Protein AF-A0A7J5DM61-F1 (afdb_monomer_lite)

Foldseek 3Di:
DPDFFFKKWFKWAPPFLQDIDGPDIGGPDPDDVRNVVVQVVQVVVRIGTDTDRDNDRVRRNVVVVVVVVCCCVVPVVSVVRNVVVVVVVVVVD

Secondary structure (DSSP, 8-state):
--PPPPEEEEEEEEEETTEEEEEEEEEPPSSHHHHHHHHHHHHHTT-EEEEEE-SSHHHHHHHHHHHHHHHHHH-HHHHHHHHHHHHHHHHT-

Radius of gyration: 15.84 Å; chains: 1; bounding box: 44×31×40 Å

Structure (mmCIF, N/CA/C/O backbone):
data_AF-A0A7J5DM61-F1
#
_entry.id   AF-A0A7J5DM61-F1
#
loop_
_atom_site.group_PDB
_atom_site.id
_atom_site.type_symbol
_atom_site.label_atom_id
_atom_site.label_alt_id
_atom_site.label_comp_id
_atom_site.label_asym_id
_atom_site.label_entity_id
_atom_site.label_seq_id
_atom_site.pdbx_PD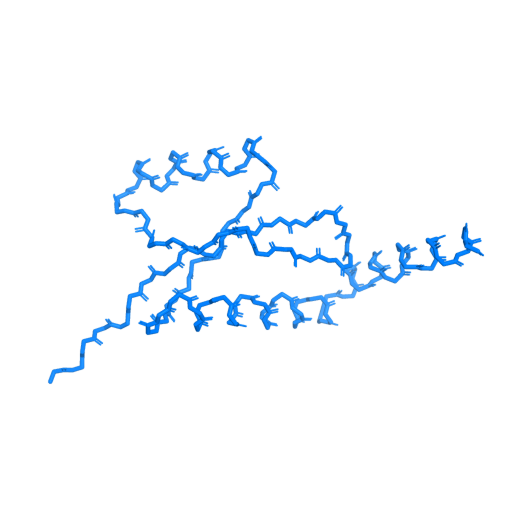B_ins_code
_atom_site.Cartn_x
_atom_site.Cartn_y
_atom_site.Cartn_z
_atom_site.occupancy
_atom_site.B_iso_or_equiv
_atom_site.auth_seq_id
_atom_site.auth_comp_id
_atom_site.auth_asym_id
_atom_site.auth_atom_id
_atom_site.pdbx_PDB_model_num
ATOM 1 N N . MET A 1 1 ? -28.713 12.208 7.083 1.00 41.59 1 MET A N 1
ATOM 2 C CA . MET A 1 1 ? -27.347 12.299 7.641 1.00 41.59 1 MET A CA 1
ATOM 3 C C . MET A 1 1 ? -26.468 11.327 6.873 1.00 41.59 1 MET A C 1
ATOM 5 O O . MET A 1 1 ? -26.660 10.127 7.011 1.00 41.59 1 MET A O 1
ATOM 9 N N . THR A 1 2 ? -25.579 11.812 6.010 1.00 51.59 2 THR A N 1
ATOM 10 C CA . THR A 1 2 ? -24.560 10.977 5.358 1.00 51.59 2 THR A CA 1
ATOM 11 C C . THR A 1 2 ? -23.507 10.623 6.403 1.00 51.59 2 THR A C 1
ATOM 13 O O . THR A 1 2 ? -22.808 11.497 6.909 1.00 51.59 2 THR A O 1
ATOM 16 N N . LYS A 1 3 ? -23.445 9.349 6.796 1.00 64.56 3 LYS A N 1
ATOM 17 C CA . LYS A 1 3 ? -22.378 8.837 7.660 1.00 64.56 3 LYS A CA 1
ATOM 18 C C . LYS A 1 3 ? -21.064 9.000 6.884 1.00 64.56 3 LYS A C 1
ATOM 20 O O . LYS A 1 3 ? -21.013 8.609 5.722 1.00 64.56 3 LYS A O 1
ATOM 25 N N . ALA A 1 4 ? -20.049 9.629 7.476 1.00 79.44 4 ALA A N 1
ATOM 26 C CA . ALA A 1 4 ? -18.743 9.729 6.831 1.00 79.44 4 A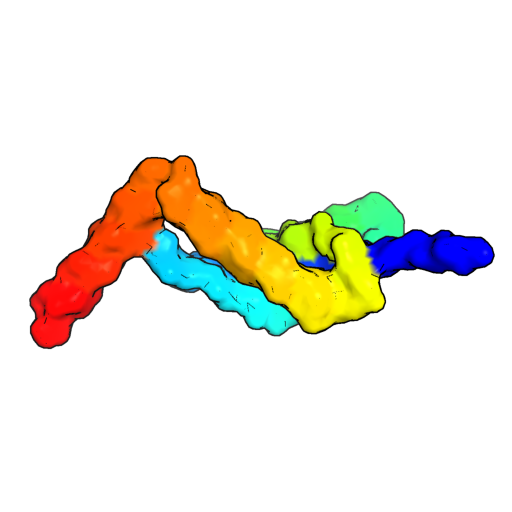LA A CA 1
ATOM 27 C C . ALA A 1 4 ? -18.189 8.316 6.588 1.00 79.44 4 ALA A C 1
ATOM 29 O O . ALA A 1 4 ? -18.333 7.445 7.452 1.00 79.44 4 ALA A O 1
ATOM 30 N N . ASN A 1 5 ? -17.588 8.093 5.418 1.00 88.25 5 ASN A N 1
ATOM 31 C CA . ASN A 1 5 ? -16.944 6.818 5.116 1.00 88.25 5 ASN A CA 1
ATOM 32 C C . ASN A 1 5 ? -15.805 6.564 6.120 1.00 88.25 5 ASN A C 1
ATOM 34 O O . ASN A 1 5 ? -15.073 7.507 6.445 1.00 88.25 5 ASN A O 1
ATOM 38 N N . PRO A 1 6 ? -15.646 5.325 6.616 1.00 92.81 6 PRO A N 1
ATOM 39 C CA . PRO A 1 6 ? -14.521 4.970 7.467 1.00 92.81 6 PRO A CA 1
ATOM 40 C C . PRO A 1 6 ? -13.192 5.074 6.712 1.00 92.81 6 PRO A C 1
ATOM 42 O O . PRO A 1 6 ? -13.141 5.137 5.479 1.00 92.81 6 PRO A O 1
ATOM 45 N N . LYS A 1 7 ? -12.105 5.092 7.484 1.00 95.31 7 LYS A N 1
ATOM 46 C CA . LYS A 1 7 ? -10.746 5.080 6.959 1.00 95.31 7 LYS A CA 1
ATOM 47 C C . LYS A 1 7 ? -10.081 3.742 7.249 1.00 95.31 7 LYS A C 1
ATOM 49 O O . LYS A 1 7 ? -10.127 3.246 8.375 1.00 95.31 7 LYS A O 1
ATOM 54 N N . TRP A 1 8 ? -9.449 3.201 6.224 1.00 97.62 8 TRP A N 1
ATOM 55 C CA . TRP A 1 8 ? -8.814 1.895 6.207 1.00 97.62 8 TRP A CA 1
ATOM 56 C C . TRP A 1 8 ? -7.324 2.057 5.947 1.00 97.62 8 TRP A C 1
ATOM 58 O O . TRP A 1 8 ? -6.916 2.889 5.140 1.00 97.62 8 TRP A O 1
ATOM 68 N N . TRP A 1 9 ? -6.512 1.266 6.627 1.00 98.06 9 TRP A N 1
ATOM 69 C CA . TRP A 1 9 ? -5.109 1.056 6.320 1.00 98.06 9 TRP A CA 1
ATOM 70 C C . TRP A 1 9 ? -4.988 -0.197 5.459 1.00 98.06 9 TRP A C 1
ATOM 72 O O . TRP A 1 9 ? -5.234 -1.308 5.924 1.00 98.06 9 TRP A O 1
ATOM 82 N N . VAL A 1 10 ? -4.630 -0.007 4.190 1.00 98.19 10 VAL A N 1
ATOM 83 C CA . VAL A 1 10 ? -4.316 -1.105 3.270 1.00 98.19 10 VAL A CA 1
ATOM 84 C C . VAL A 1 10 ? -2.823 -1.374 3.363 1.00 98.19 10 VAL A C 1
ATOM 86 O O . VAL A 1 10 ? -2.018 -0.603 2.835 1.00 98.19 10 VAL A O 1
ATOM 89 N N . VAL A 1 11 ? -2.463 -2.435 4.080 1.00 98.00 11 VAL A N 1
ATOM 90 C CA . VAL A 1 11 ? -1.083 -2.855 4.308 1.00 98.00 11 VAL A CA 1
ATOM 91 C C . VAL A 1 11 ? -0.577 -3.587 3.077 1.00 98.00 11 VAL A C 1
ATOM 93 O O . VAL A 1 11 ? -1.194 -4.544 2.612 1.00 98.00 11 VAL A O 1
ATOM 96 N N . CYS A 1 12 ? 0.548 -3.126 2.554 1.00 97.38 12 CYS A N 1
ATOM 97 C CA . CYS A 1 12 ? 1.151 -3.607 1.328 1.00 97.38 12 CYS A CA 1
ATOM 98 C C . CYS A 1 12 ? 2.628 -3.944 1.534 1.00 97.38 12 CYS A C 1
ATOM 100 O O . CYS A 1 12 ? 3.300 -3.385 2.407 1.00 97.38 12 CYS A O 1
ATOM 102 N N . GLU A 1 13 ? 3.140 -4.792 0.652 1.00 96.50 13 GLU A N 1
ATOM 103 C CA . GLU A 1 13 ? 4.568 -5.010 0.445 1.00 96.50 13 GLU A CA 1
ATOM 104 C C . GLU A 1 13 ? 4.910 -4.985 -1.047 1.00 96.50 13 GLU A C 1
ATOM 106 O O . GLU A 1 13 ? 4.074 -5.283 -1.900 1.00 96.50 13 GLU A O 1
ATOM 111 N N . GLU A 1 14 ? 6.148 -4.607 -1.369 1.00 94.94 14 GLU A N 1
ATOM 112 C CA . GLU A 1 14 ? 6.679 -4.619 -2.738 1.00 94.94 14 GLU A CA 1
ATOM 113 C C . GLU A 1 14 ? 7.808 -5.651 -2.817 1.00 94.94 14 GLU A C 1
ATOM 115 O O . GLU A 1 14 ? 8.976 -5.297 -2.624 1.00 94.94 14 GLU A O 1
ATOM 120 N N . PRO A 1 15 ? 7.505 -6.936 -3.083 1.00 93.69 15 PRO A N 1
ATOM 121 C CA . PRO A 1 15 ? 8.532 -7.979 -3.120 1.00 93.69 15 PRO A CA 1
ATOM 122 C C . PRO A 1 15 ? 9.521 -7.773 -4.276 1.00 93.69 15 PRO A C 1
ATOM 124 O O . PRO A 1 15 ? 10.653 -8.258 -4.241 1.00 93.69 15 PRO A O 1
ATOM 127 N N . ASN A 1 16 ? 9.103 -7.063 -5.326 1.00 94.12 16 ASN A N 1
ATOM 128 C CA . ASN A 1 16 ? 9.941 -6.672 -6.448 1.00 94.12 16 ASN A CA 1
ATOM 129 C C . ASN A 1 16 ? 9.397 -5.392 -7.117 1.00 94.12 16 ASN A C 1
ATOM 131 O O . ASN A 1 16 ? 8.254 -5.009 -6.880 1.00 94.12 16 ASN A O 1
ATOM 135 N N . PRO A 1 17 ? 10.171 -4.731 -8.000 1.00 93.62 17 PRO A N 1
ATOM 136 C CA . PRO A 1 17 ? 9.746 -3.474 -8.623 1.00 93.62 17 PRO A CA 1
ATOM 137 C C . PRO A 1 17 ? 8.502 -3.557 -9.524 1.00 93.62 17 PRO A C 1
ATOM 139 O O . PRO A 1 17 ? 7.954 -2.514 -9.874 1.00 93.62 17 PRO A O 1
ATOM 142 N N . ALA A 1 18 ? 8.086 -4.757 -9.940 1.00 93.75 18 ALA A N 1
ATOM 143 C CA . ALA A 1 18 ? 6.958 -4.990 -10.840 1.00 93.75 18 ALA A CA 1
ATOM 144 C C . ALA A 1 18 ? 5.695 -5.500 -10.120 1.00 93.75 18 ALA A C 1
ATOM 146 O O . ALA A 1 18 ? 4.705 -5.797 -10.787 1.00 93.75 18 ALA A O 1
ATOM 147 N N . GLN A 1 19 ? 5.715 -5.603 -8.787 1.00 94.06 19 GLN A N 1
ATOM 148 C CA . GLN A 1 19 ? 4.640 -6.205 -8.003 1.00 94.06 19 GLN A CA 1
ATOM 149 C C . GLN A 1 19 ? 4.417 -5.452 -6.690 1.00 94.06 19 GLN A C 1
ATOM 151 O O . GLN A 1 19 ? 5.364 -5.001 -6.047 1.00 94.06 19 GLN A O 1
ATOM 156 N N . GLN A 1 20 ? 3.154 -5.354 -6.288 1.00 96.25 20 GLN A N 1
ATOM 157 C CA . GLN A 1 20 ? 2.747 -4.998 -4.937 1.00 96.25 20 GLN A CA 1
ATOM 158 C C . GLN A 1 20 ? 1.684 -5.992 -4.496 1.00 96.25 20 GLN A C 1
ATOM 160 O O . GLN A 1 20 ? 0.710 -6.210 -5.219 1.00 96.25 20 GLN A O 1
ATOM 165 N N . ASP A 1 21 ? 1.854 -6.525 -3.295 1.00 96.19 21 ASP A N 1
ATOM 166 C CA . ASP A 1 21 ? 0.892 -7.421 -2.674 1.00 96.19 21 ASP A CA 1
ATOM 167 C C . ASP A 1 21 ? 0.162 -6.684 -1.554 1.00 96.19 21 ASP A C 1
ATOM 169 O O . ASP A 1 21 ? 0.772 -5.943 -0.780 1.00 96.19 21 ASP A O 1
ATOM 173 N N . VAL A 1 22 ? -1.156 -6.875 -1.475 1.00 96.44 22 VAL A N 1
ATOM 174 C CA . VAL A 1 22 ? -1.954 -6.442 -0.323 1.00 96.44 22 VAL A CA 1
ATOM 175 C C . VAL A 1 22 ? -1.897 -7.554 0.717 1.00 96.44 22 VAL A C 1
ATOM 177 O O . VAL A 1 22 ? -2.383 -8.658 0.483 1.00 96.44 22 VAL A O 1
ATOM 180 N N . VAL A 1 23 ? -1.298 -7.252 1.863 1.00 96.75 23 VAL A N 1
ATOM 181 C CA . VAL A 1 23 ? -1.082 -8.200 2.963 1.00 96.75 23 VAL A CA 1
ATOM 182 C C . VAL A 1 23 ? -2.303 -8.246 3.876 1.00 96.75 23 VAL A C 1
ATOM 184 O O . VAL A 1 23 ? -2.748 -9.316 4.289 1.00 96.75 23 VAL A O 1
ATOM 187 N N . SER A 1 24 ? -2.855 -7.078 4.204 1.00 97.38 24 SER A N 1
ATOM 188 C CA . SER A 1 24 ? -4.054 -6.959 5.029 1.00 97.38 24 SER A CA 1
ATOM 189 C C . SER A 1 24 ? -4.759 -5.624 4.804 1.00 97.38 24 SER A C 1
ATOM 191 O O . SER A 1 24 ? -4.170 -4.649 4.337 1.00 97.38 24 SER A O 1
ATOM 193 N N . VAL A 1 25 ? -6.038 -5.574 5.173 1.00 97.69 25 VAL A N 1
ATOM 194 C CA . VAL A 1 25 ? -6.807 -4.331 5.263 1.00 97.69 25 VAL A CA 1
ATOM 195 C C . VAL A 1 25 ? -7.374 -4.233 6.667 1.00 97.69 25 VAL A C 1
ATOM 197 O O . VAL A 1 25 ? -8.106 -5.115 7.115 1.00 97.69 25 VAL A O 1
ATOM 200 N N . GLU A 1 26 ? -7.019 -3.170 7.373 1.00 96.75 26 GLU A N 1
ATOM 201 C CA . GLU A 1 26 ? -7.396 -2.958 8.768 1.00 96.75 26 GLU A CA 1
ATOM 202 C C . GLU A 1 26 ? -7.986 -1.555 8.967 1.00 96.75 26 GLU A C 1
ATOM 204 O O . GLU A 1 26 ? -7.705 -0.649 8.181 1.00 96.75 26 GLU A O 1
ATOM 209 N N . PRO A 1 27 ? -8.840 -1.328 9.976 1.00 95.75 27 PRO A N 1
ATOM 210 C CA . PRO A 1 27 ? -9.2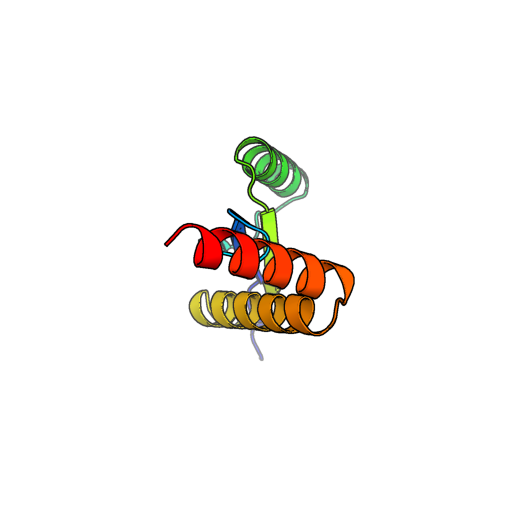50 0.026 10.338 1.00 95.75 27 PRO A CA 1
ATOM 211 C C . PRO A 1 27 ? -8.033 0.884 10.711 1.00 95.75 27 PRO A C 1
ATOM 213 O O . PRO A 1 27 ? -7.092 0.381 11.325 1.00 95.75 27 PRO A O 1
ATOM 216 N N . GLU A 1 28 ? -8.058 2.183 10.394 1.00 93.50 28 GLU A N 1
ATOM 217 C CA . GLU A 1 28 ? -6.988 3.092 10.829 1.00 93.50 28 GLU A CA 1
ATOM 218 C C . GLU A 1 28 ? -6.834 3.062 12.367 1.00 93.50 28 GLU A C 1
ATOM 220 O O . GLU A 1 28 ? -7.827 3.231 13.089 1.00 93.50 28 GLU A O 1
ATOM 225 N N . PRO A 1 29 ? -5.604 2.888 12.894 1.00 93.69 29 PRO A N 1
ATOM 226 C CA . PRO A 1 29 ? -5.352 2.991 14.323 1.00 93.69 29 PRO A CA 1
ATOM 227 C C . PRO A 1 29 ? -5.814 4.344 14.871 1.00 93.69 29 PRO A C 1
ATOM 229 O O . PRO A 1 29 ? -5.530 5.401 14.310 1.00 93.69 29 PRO A O 1
ATOM 232 N N . THR A 1 30 ? -6.513 4.328 16.005 1.00 92.75 30 THR A N 1
ATOM 233 C CA . THR A 1 30 ? -6.988 5.564 16.635 1.00 92.75 30 THR A CA 1
ATOM 234 C C . THR A 1 30 ? -5.910 6.150 17.543 1.00 92.75 30 THR A C 1
ATOM 236 O O . THR A 1 30 ? -5.533 5.541 18.542 1.00 92.75 30 THR A O 1
ATOM 239 N N . GLY A 1 31 ? -5.457 7.364 17.223 1.00 93.75 31 GLY A N 1
ATOM 240 C CA . GLY A 1 31 ? -4.500 8.126 18.029 1.00 93.75 31 GLY A CA 1
ATOM 241 C C . GLY A 1 31 ? -3.058 8.049 17.521 1.00 93.75 31 GLY A C 1
ATOM 242 O O . GLY A 1 31 ? -2.637 7.068 16.911 1.00 93.75 31 GLY A O 1
ATOM 243 N N . ALA A 1 32 ? -2.291 9.111 17.786 1.00 94.12 32 ALA A N 1
ATOM 244 C CA . ALA A 1 32 ? -0.945 9.287 17.241 1.00 94.12 32 ALA A CA 1
ATOM 245 C C . ALA A 1 32 ? 0.036 8.188 17.684 1.00 94.12 32 ALA A C 1
ATOM 247 O O . ALA A 1 32 ? 0.800 7.695 16.858 1.00 94.12 32 ALA A O 1
ATOM 248 N N . ASP A 1 33 ? -0.025 7.751 18.945 1.00 96.94 33 ASP A N 1
ATOM 249 C CA . ASP A 1 33 ? 0.863 6.700 19.462 1.00 96.94 33 ASP A CA 1
ATOM 250 C C . ASP A 1 33 ? 0.578 5.335 18.82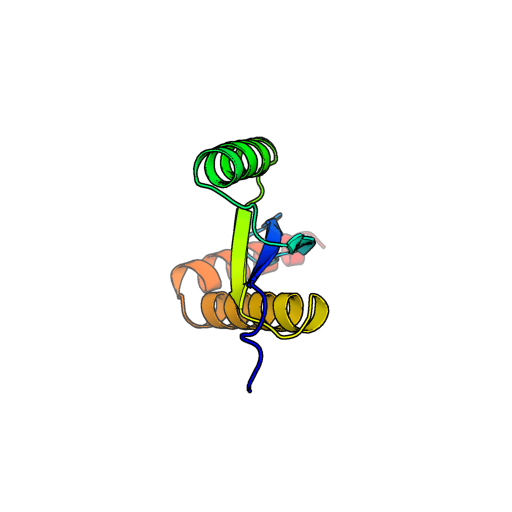7 1.00 96.94 33 ASP A C 1
ATOM 252 O O . ASP A 1 33 ? 1.503 4.589 18.505 1.00 96.94 33 ASP A O 1
ATOM 256 N N . ALA A 1 34 ? -0.699 5.014 18.593 1.00 95.62 34 ALA A N 1
ATOM 257 C CA . ALA A 1 34 ? -1.094 3.778 17.923 1.00 95.62 34 ALA A CA 1
ATOM 258 C C . ALA A 1 34 ? -0.650 3.783 16.452 1.00 95.62 34 ALA A C 1
ATOM 260 O O . ALA A 1 34 ? -0.105 2.789 15.973 1.00 95.62 34 ALA A O 1
ATOM 261 N N . VAL A 1 35 ? -0.806 4.921 15.765 1.00 95.62 35 VAL A N 1
ATOM 262 C CA . VAL A 1 35 ? -0.306 5.134 14.397 1.00 95.62 35 VAL A CA 1
ATOM 263 C C . VAL A 1 35 ? 1.215 4.989 14.341 1.00 95.62 35 VAL A C 1
ATOM 265 O O . VAL A 1 35 ? 1.725 4.262 13.489 1.00 95.62 35 VAL A O 1
ATOM 268 N N . ALA A 1 36 ? 1.951 5.630 15.251 1.00 96.75 36 ALA A N 1
ATOM 269 C CA . ALA A 1 36 ? 3.410 5.565 15.286 1.00 96.75 36 ALA A CA 1
ATOM 270 C C . ALA A 1 36 ? 3.905 4.138 15.554 1.00 96.75 36 ALA A C 1
ATOM 272 O O . ALA A 1 36 ? 4.763 3.635 14.827 1.00 96.75 36 ALA A O 1
ATOM 273 N N . LYS A 1 37 ? 3.315 3.460 16.547 1.00 97.44 37 LYS A N 1
ATOM 274 C CA . LYS A 1 37 ? 3.634 2.067 16.868 1.00 97.44 37 LYS A CA 1
ATOM 275 C C . LYS A 1 37 ? 3.378 1.154 15.670 1.00 97.44 37 LYS A C 1
ATOM 277 O O . LYS A 1 37 ? 4.275 0.415 15.275 1.00 97.44 37 LYS A O 1
ATOM 282 N N . ARG A 1 38 ? 2.191 1.241 15.061 1.00 96.69 38 ARG A N 1
ATOM 283 C CA . ARG A 1 38 ? 1.831 0.400 13.915 1.00 96.69 38 ARG A CA 1
ATOM 284 C C . ARG A 1 38 ? 2.733 0.665 12.712 1.00 96.69 38 ARG A C 1
ATOM 286 O O . ARG A 1 38 ? 3.193 -0.273 12.078 1.00 96.69 38 ARG A O 1
ATOM 293 N N . THR A 1 39 ? 3.062 1.926 12.445 1.00 96.38 39 THR A N 1
ATOM 294 C CA . THR A 1 39 ? 3.999 2.297 11.372 1.00 96.38 39 THR A CA 1
ATOM 295 C C . THR A 1 39 ? 5.385 1.687 11.595 1.00 96.38 39 THR A C 1
ATOM 297 O O . THR A 1 39 ? 5.988 1.184 10.650 1.00 96.38 39 THR A O 1
ATOM 300 N N . ALA A 1 40 ? 5.885 1.687 12.836 1.00 97.69 40 ALA A N 1
ATOM 301 C CA . ALA A 1 40 ? 7.166 1.065 13.169 1.00 97.69 40 ALA A CA 1
ATOM 302 C C . ALA A 1 40 ? 7.140 -0.464 12.991 1.00 97.69 40 ALA A C 1
ATOM 304 O O . ALA A 1 40 ? 8.103 -1.030 12.480 1.00 97.69 40 ALA A O 1
ATOM 305 N N . GLU A 1 41 ? 6.039 -1.125 13.366 1.00 97.56 41 GLU A N 1
ATOM 306 C CA . GLU A 1 41 ? 5.842 -2.565 13.142 1.00 97.56 41 GLU A CA 1
ATOM 307 C C . GLU A 1 41 ? 5.843 -2.916 11.649 1.00 97.56 41 GLU A C 1
ATOM 309 O O . GLU A 1 41 ? 6.544 -3.841 11.242 1.00 97.56 41 GLU A O 1
ATOM 314 N N . LEU A 1 42 ? 5.109 -2.154 10.831 1.00 97.25 42 LEU A N 1
ATOM 315 C CA . LEU A 1 42 ? 5.076 -2.355 9.381 1.00 97.25 42 LEU A CA 1
ATOM 316 C C . LEU A 1 42 ? 6.468 -2.162 8.769 1.00 97.25 42 LEU A C 1
ATOM 318 O O . LEU A 1 42 ? 6.940 -3.027 8.037 1.00 97.25 42 LEU A O 1
ATOM 322 N N . ALA A 1 43 ? 7.173 -1.088 9.136 1.00 96.50 43 ALA A N 1
ATOM 323 C CA . ALA A 1 43 ? 8.529 -0.841 8.652 1.00 96.50 43 ALA A CA 1
ATOM 324 C C . ALA A 1 43 ? 9.506 -1.966 9.041 1.00 96.50 43 ALA A C 1
ATOM 326 O O . ALA A 1 43 ? 10.319 -2.381 8.215 1.00 96.50 43 ALA A O 1
ATOM 327 N N . ALA A 1 44 ? 9.406 -2.497 10.266 1.00 97.12 44 ALA A N 1
ATOM 328 C CA . ALA A 1 44 ? 10.212 -3.634 10.712 1.00 97.12 44 ALA A CA 1
ATOM 329 C C . ALA A 1 44 ? 9.918 -4.922 9.919 1.00 97.12 44 ALA A C 1
ATOM 331 O O . ALA A 1 44 ? 10.808 -5.755 9.765 1.00 97.12 44 ALA A O 1
ATOM 332 N N . ALA A 1 45 ? 8.699 -5.065 9.392 1.00 96.00 45 ALA A N 1
ATOM 333 C CA . ALA A 1 45 ? 8.290 -6.164 8.520 1.00 96.00 45 ALA A CA 1
ATOM 334 C C . ALA A 1 45 ? 8.572 -5.914 7.022 1.00 96.00 45 ALA A C 1
ATOM 336 O O . ALA A 1 45 ? 8.282 -6.782 6.205 1.00 96.00 45 ALA A O 1
ATOM 337 N N . GLY A 1 46 ? 9.123 -4.755 6.636 1.00 95.69 46 GLY A N 1
ATOM 338 C CA . GLY A 1 46 ? 9.296 -4.383 5.223 1.00 95.69 46 GLY A CA 1
ATOM 339 C C . GLY A 1 46 ? 7.992 -3.984 4.516 1.00 95.69 46 GLY A C 1
ATOM 340 O O . GLY A 1 46 ? 7.926 -3.987 3.289 1.00 95.69 46 GLY A O 1
ATOM 341 N N . GLN A 1 47 ? 6.966 -3.633 5.288 1.00 97.62 47 GLN A N 1
ATOM 342 C CA . GLN A 1 47 ? 5.618 -3.299 4.838 1.00 97.62 47 GLN A CA 1
ATOM 343 C C . GLN A 1 47 ? 5.329 -1.801 4.999 1.00 97.62 47 GLN A C 1
ATOM 345 O O . GLN A 1 47 ? 6.020 -1.071 5.714 1.00 97.62 47 GLN A O 1
ATOM 350 N N . TYR A 1 48 ? 4.267 -1.334 4.352 1.00 96.00 48 TYR A N 1
ATOM 351 C CA . TYR A 1 48 ? 3.736 0.024 4.494 1.00 96.00 48 TYR A CA 1
ATOM 352 C C . TYR A 1 48 ? 2.214 0.014 4.361 1.00 96.00 48 TYR A C 1
ATOM 354 O O . TYR A 1 48 ? 1.641 -0.972 3.915 1.00 96.00 48 TYR A O 1
ATOM 362 N N . ALA A 1 49 ? 1.542 1.102 4.740 1.00 97.19 49 ALA A N 1
ATOM 363 C CA . ALA A 1 49 ? 0.089 1.206 4.625 1.00 97.19 49 ALA A CA 1
ATOM 364 C C . ALA A 1 49 ? -0.345 2.445 3.837 1.00 97.19 49 ALA A C 1
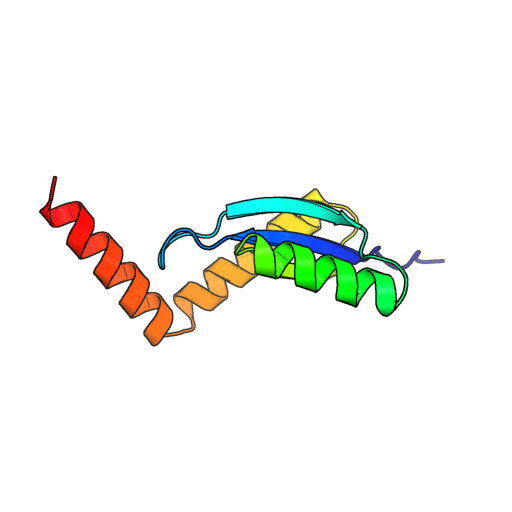ATOM 366 O O . ALA A 1 49 ? 0.178 3.542 4.044 1.00 97.19 49 ALA A O 1
ATOM 367 N N . TYR A 1 50 ? -1.354 2.284 2.979 1.00 96.31 50 TYR A N 1
ATOM 368 C CA . TYR A 1 50 ? -2.131 3.401 2.442 1.00 96.31 50 TYR A CA 1
ATOM 369 C C . TYR A 1 50 ? -3.327 3.681 3.348 1.00 96.31 50 TYR A C 1
ATOM 371 O O . TYR A 1 50 ? -4.128 2.786 3.603 1.00 96.31 50 TYR A O 1
ATOM 379 N N . ALA A 1 51 ? -3.486 4.928 3.793 1.00 96.12 51 ALA A N 1
ATOM 380 C CA . ALA A 1 51 ? -4.667 5.352 4.538 1.00 96.12 51 ALA A CA 1
ATOM 381 C C . ALA A 1 51 ? -5.758 5.836 3.564 1.00 96.12 51 ALA A C 1
ATOM 383 O O . ALA A 1 51 ? -5.650 6.924 2.997 1.00 96.12 51 ALA A O 1
ATOM 384 N N . ILE A 1 52 ? -6.803 5.030 3.367 1.00 96.81 52 ILE A N 1
ATOM 385 C CA . ILE A 1 52 ? -7.832 5.214 2.336 1.00 96.81 52 ILE A CA 1
ATOM 386 C C . ILE A 1 52 ? -9.209 5.376 2.971 1.00 96.81 52 ILE A C 1
ATOM 388 O O . ILE A 1 52 ? -9.642 4.561 3.781 1.00 96.81 52 ILE A O 1
ATOM 392 N N . THR A 1 53 ? -9.932 6.416 2.564 1.00 96.69 53 THR A N 1
ATOM 393 C CA . THR A 1 53 ? -11.337 6.608 2.937 1.00 96.69 53 THR A CA 1
ATOM 394 C C . THR A 1 53 ? -12.235 5.847 1.964 1.00 96.69 53 THR A C 1
ATOM 396 O O . THR A 1 53 ? -12.284 6.188 0.783 1.00 96.69 53 THR A O 1
ATOM 399 N N . ALA A 1 54 ? -12.965 4.842 2.447 1.00 96.00 54 ALA A N 1
ATOM 400 C CA . ALA A 1 54 ? -13.797 3.961 1.623 1.00 96.00 54 ALA A CA 1
ATOM 401 C C . ALA A 1 54 ? -14.976 3.392 2.435 1.00 96.00 54 ALA A C 1
ATOM 403 O O . ALA A 1 54 ? -14.881 3.317 3.660 1.00 96.00 54 ALA A O 1
ATOM 404 N N . PRO A 1 55 ? -16.095 3.002 1.794 1.00 95.75 55 PRO A N 1
ATOM 405 C CA . PRO A 1 55 ? -17.248 2.434 2.498 1.00 95.75 55 PRO A CA 1
ATOM 406 C C . PRO A 1 55 ? -16.929 1.116 3.226 1.00 95.75 55 PRO A C 1
ATOM 408 O O . PRO A 1 55 ? -17.490 0.863 4.291 1.00 95.75 55 PRO A O 1
ATOM 411 N N . ASP A 1 56 ? -15.998 0.323 2.697 1.00 95.88 56 ASP A N 1
ATOM 412 C CA . ASP A 1 56 ? -15.601 -0.991 3.203 1.00 95.88 56 ASP A CA 1
ATOM 413 C C . ASP A 1 56 ? -14.141 -1.318 2.832 1.00 95.88 56 ASP A C 1
ATOM 415 O O . ASP A 1 56 ? -13.485 -0.575 2.092 1.00 95.88 56 ASP A O 1
ATOM 419 N N . ALA A 1 57 ? -13.629 -2.414 3.399 1.00 95.94 57 ALA A N 1
ATOM 420 C CA . ALA A 1 57 ? -12.251 -2.867 3.233 1.00 95.94 57 ALA A CA 1
ATOM 421 C C . ALA A 1 57 ? -11.927 -3.284 1.788 1.00 95.94 57 ALA A C 1
ATOM 423 O O . ALA A 1 57 ? -10.843 -2.969 1.295 1.00 95.94 57 ALA A O 1
ATOM 424 N N . ASP A 1 58 ? -12.868 -3.932 1.098 1.00 97.00 58 ASP A N 1
ATOM 425 C CA . ASP A 1 58 ? -12.679 -4.390 -0.282 1.00 97.00 58 ASP A CA 1
ATOM 426 C C . ASP A 1 58 ? -12.520 -3.191 -1.222 1.00 97.00 58 ASP A C 1
ATOM 428 O O . ASP A 1 58 ? -11.564 -3.110 -1.995 1.00 97.00 58 ASP A O 1
ATOM 432 N N . THR A 1 59 ? -13.378 -2.181 -1.065 1.00 97.69 59 THR A N 1
ATOM 433 C CA . THR A 1 59 ? -13.277 -0.924 -1.812 1.00 97.69 59 THR A CA 1
ATOM 434 C C . THR A 1 59 ? -11.966 -0.194 -1.510 1.00 97.69 59 THR A C 1
ATOM 436 O O . THR A 1 59 ? -11.366 0.396 -2.409 1.00 97.69 59 THR A O 1
ATOM 439 N N . ALA A 1 60 ? -11.488 -0.222 -0.260 1.00 97.75 60 ALA A N 1
ATOM 440 C CA . ALA A 1 60 ? -10.192 0.359 0.085 1.00 97.75 60 ALA A CA 1
ATOM 441 C C . ALA A 1 60 ? -9.036 -0.359 -0.632 1.00 97.75 60 ALA A C 1
ATOM 443 O O . ALA A 1 60 ? -8.165 0.306 -1.198 1.00 97.75 60 ALA A O 1
ATOM 444 N N . SER A 1 61 ? -9.052 -1.695 -0.645 1.00 97.25 61 SER A N 1
ATOM 445 C CA . SER A 1 61 ? -8.060 -2.524 -1.339 1.00 97.25 61 SER A CA 1
ATOM 446 C C . SER A 1 61 ? -8.028 -2.231 -2.842 1.00 97.25 61 SER A C 1
ATOM 448 O O . SER A 1 61 ? -6.961 -1.987 -3.407 1.00 97.25 61 SER A O 1
ATOM 450 N N . ASP A 1 62 ? -9.198 -2.150 -3.478 1.00 97.38 62 ASP A N 1
ATOM 451 C CA . ASP A 1 62 ? -9.322 -1.823 -4.901 1.00 97.38 62 ASP A CA 1
ATOM 452 C C . ASP A 1 62 ? -8.745 -0.441 -5.234 1.00 97.38 62 ASP A C 1
ATOM 454 O O . ASP A 1 62 ? -8.051 -0.272 -6.244 1.00 97.38 62 ASP A O 1
ATOM 458 N N . ILE A 1 63 ? -9.001 0.559 -4.384 1.00 97.56 63 ILE A N 1
ATOM 459 C CA . ILE A 1 63 ? -8.437 1.905 -4.546 1.00 97.56 63 ILE A CA 1
ATOM 460 C C . ILE A 1 63 ? -6.910 1.865 -4.409 1.00 97.56 63 ILE A C 1
ATOM 462 O O . ILE A 1 63 ? -6.217 2.462 -5.235 1.00 97.56 63 ILE A O 1
ATOM 466 N N . ALA A 1 64 ? -6.375 1.152 -3.410 1.00 96.75 64 ALA A N 1
ATOM 467 C CA . ALA A 1 64 ? -4.930 1.013 -3.216 1.00 96.75 64 ALA A CA 1
ATOM 468 C C . ALA A 1 64 ? -4.253 0.368 -4.431 1.00 96.75 64 ALA A C 1
ATOM 470 O O . ALA A 1 64 ? -3.227 0.859 -4.907 1.00 96.75 64 ALA A O 1
ATOM 471 N N . PHE A 1 65 ? -4.849 -0.705 -4.958 1.00 94.75 65 PHE A N 1
ATOM 472 C CA . PHE A 1 65 ? -4.332 -1.413 -6.122 1.00 94.75 65 PHE A CA 1
ATOM 473 C C . PHE A 1 65 ? -4.303 -0.519 -7.368 1.00 94.75 65 PHE A C 1
ATOM 475 O O . PHE A 1 65 ? -3.280 -0.432 -8.049 1.00 94.75 65 PHE A O 1
ATOM 482 N N . ARG A 1 66 ? -5.396 0.206 -7.646 1.00 95.56 66 ARG A N 1
ATOM 483 C CA . ARG A 1 66 ? -5.457 1.141 -8.783 1.00 95.56 66 ARG A CA 1
ATOM 484 C C . ARG A 1 66 ? -4.436 2.263 -8.648 1.00 95.56 66 ARG A C 1
ATOM 486 O O . ARG A 1 66 ? -3.709 2.531 -9.600 1.00 95.56 66 ARG A O 1
ATOM 493 N N . ALA A 1 67 ? -4.324 2.863 -7.463 1.00 94.75 67 ALA A N 1
ATOM 494 C CA . ALA A 1 67 ? -3.349 3.917 -7.203 1.00 94.75 67 ALA A CA 1
ATOM 495 C C . ALA A 1 67 ? -1.903 3.426 -7.395 1.00 94.75 67 ALA A C 1
ATOM 497 O O . ALA A 1 67 ? -1.069 4.148 -7.948 1.00 94.75 67 ALA A O 1
ATOM 498 N N . TRP A 1 68 ? -1.597 2.191 -6.987 1.00 95.06 68 TRP A N 1
ATOM 499 C CA . TRP A 1 68 ? -0.295 1.580 -7.244 1.00 95.06 68 TRP A CA 1
ATOM 500 C C . TRP A 1 68 ? -0.037 1.379 -8.741 1.00 95.06 68 TRP A C 1
ATOM 502 O O . TRP A 1 68 ? 1.014 1.793 -9.236 1.00 95.06 68 TRP A O 1
ATOM 512 N N . ALA A 1 69 ? -0.997 0.807 -9.473 1.00 93.44 69 ALA A N 1
ATOM 513 C CA . ALA A 1 69 ? -0.872 0.574 -10.911 1.0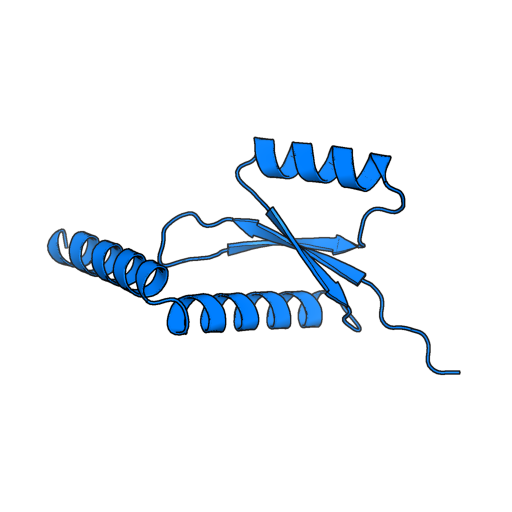0 93.44 69 ALA A CA 1
ATOM 514 C C . ALA A 1 69 ? -0.697 1.891 -11.690 1.00 93.44 69 ALA A C 1
ATOM 516 O O . ALA A 1 69 ? 0.171 2.003 -12.559 1.00 93.44 69 ALA A O 1
ATOM 517 N N . GLU A 1 70 ? -1.462 2.924 -11.332 1.00 95.12 70 GLU A N 1
ATOM 518 C CA . GLU A 1 70 ? -1.322 4.269 -11.892 1.00 95.12 70 GLU A CA 1
ATOM 519 C C . GLU A 1 70 ? 0.047 4.871 -11.574 1.00 95.12 70 GLU A C 1
ATOM 521 O O . GLU A 1 70 ? 0.698 5.419 -12.465 1.00 95.12 70 GLU A O 1
ATOM 526 N N . ARG A 1 71 ? 0.538 4.740 -10.336 1.00 93.19 71 ARG A N 1
ATOM 527 C CA . ARG A 1 71 ? 1.877 5.210 -9.947 1.00 93.19 71 ARG A CA 1
ATOM 528 C C . ARG A 1 71 ? 2.979 4.482 -10.711 1.00 93.19 71 ARG A C 1
ATOM 530 O O . ARG A 1 71 ? 3.952 5.119 -11.119 1.00 93.19 71 ARG A O 1
ATOM 537 N N . LEU A 1 72 ? 2.841 3.172 -10.899 1.00 93.50 72 LEU A N 1
ATOM 538 C CA . LEU A 1 72 ? 3.767 2.362 -11.683 1.00 93.50 72 LEU A CA 1
ATOM 539 C C . LEU A 1 72 ? 3.847 2.869 -13.128 1.00 93.50 72 LEU A C 1
ATOM 541 O O . LEU A 1 72 ? 4.948 3.094 -13.623 1.00 93.50 72 LEU A O 1
ATOM 545 N N . ALA A 1 73 ? 2.702 3.112 -13.771 1.00 92.56 73 ALA A N 1
ATOM 546 C CA . ALA A 1 73 ? 2.642 3.584 -15.154 1.00 92.56 73 ALA A CA 1
ATOM 547 C C . ALA A 1 73 ? 3.082 5.051 -15.319 1.00 92.56 73 ALA A C 1
ATOM 549 O O . ALA A 1 73 ? 3.724 5.402 -16.307 1.00 92.56 73 ALA A O 1
ATOM 550 N N . SER A 1 74 ? 2.754 5.909 -14.351 1.00 95.00 74 SER A N 1
ATOM 551 C CA . SER A 1 74 ? 3.004 7.356 -14.419 1.00 95.00 74 SER A CA 1
ATOM 552 C C . SER A 1 74 ? 4.396 7.782 -13.946 1.00 95.00 74 SER A C 1
ATOM 554 O O . SER A 1 74 ? 4.790 8.920 -14.190 1.00 95.00 74 SER A O 1
ATOM 556 N N . THR A 1 75 ? 5.164 6.896 -13.299 1.00 95.69 75 THR A N 1
ATOM 557 C CA . THR A 1 75 ? 6.517 7.200 -12.804 1.00 95.69 75 THR A CA 1
ATOM 558 C C . THR A 1 75 ? 7.577 6.531 -13.688 1.00 95.69 75 THR A C 1
ATOM 560 O O . THR A 1 75 ? 7.840 5.339 -13.503 1.00 95.69 75 THR A O 1
ATOM 563 N N . PRO A 1 76 ? 8.272 7.263 -14.588 1.00 95.75 76 PRO A N 1
ATOM 564 C CA . PRO A 1 76 ? 9.195 6.658 -15.555 1.00 95.75 76 PRO A CA 1
ATOM 565 C C . PRO A 1 76 ? 10.293 5.796 -14.925 1.00 95.75 76 PRO A C 1
ATOM 567 O O . PRO A 1 76 ? 10.601 4.721 -15.430 1.00 95.75 76 PRO A O 1
ATOM 570 N N . ALA A 1 77 ? 10.856 6.227 -13.793 1.00 95.81 77 ALA A N 1
ATOM 571 C CA . ALA A 1 77 ? 11.887 5.467 -13.086 1.00 95.81 77 ALA A CA 1
ATOM 572 C C . ALA A 1 77 ? 11.358 4.136 -12.523 1.00 95.81 77 ALA A C 1
ATOM 574 O O . ALA A 1 77 ? 12.046 3.118 -12.587 1.00 95.81 77 ALA A O 1
ATOM 575 N N . ARG A 1 78 ? 10.124 4.132 -12.004 1.00 94.31 78 ARG A N 1
ATOM 576 C CA . ARG A 1 78 ? 9.484 2.932 -11.454 1.00 94.31 78 ARG A CA 1
ATOM 577 C C . ARG A 1 78 ? 9.132 1.955 -12.573 1.00 94.31 78 ARG A C 1
ATOM 579 O O . ARG A 1 78 ? 9.464 0.778 -12.474 1.00 94.31 78 ARG A O 1
ATOM 586 N N . LEU A 1 79 ? 8.576 2.467 -13.672 1.00 95.56 79 LEU A N 1
ATOM 587 C CA . LEU A 1 79 ? 8.303 1.685 -14.875 1.00 95.56 79 LEU A CA 1
ATOM 588 C C . LEU A 1 79 ? 9.584 1.072 -15.462 1.00 95.56 79 LEU A C 1
ATOM 590 O O . LEU A 1 79 ? 9.606 -0.107 -15.808 1.00 95.56 79 LEU A O 1
ATOM 594 N N . ALA A 1 80 ? 10.672 1.843 -15.536 1.00 96.12 80 ALA A N 1
ATOM 595 C CA . ALA A 1 80 ? 11.963 1.346 -16.005 1.00 96.12 80 ALA A CA 1
ATOM 596 C C . ALA A 1 80 ? 12.516 0.229 -15.106 1.00 96.12 80 ALA A C 1
ATOM 598 O O . ALA A 1 80 ? 12.988 -0.784 -15.622 1.00 96.12 80 ALA A O 1
ATOM 599 N N . ALA A 1 81 ? 12.422 0.374 -13.779 1.00 95.81 81 ALA A N 1
ATOM 600 C CA . ALA A 1 81 ? 12.844 -0.657 -12.832 1.00 95.81 81 ALA A CA 1
ATOM 601 C C . ALA A 1 81 ? 12.014 -1.947 -12.966 1.00 95.81 81 ALA A C 1
ATOM 603 O O . ALA A 1 81 ? 12.586 -3.039 -13.001 1.00 95.81 81 ALA A O 1
ATOM 604 N N . ALA A 1 82 ? 10.690 -1.828 -13.108 1.00 95.12 82 ALA A N 1
ATOM 605 C CA . ALA A 1 82 ? 9.797 -2.962 -13.345 1.00 95.12 82 ALA A CA 1
ATOM 606 C C . ALA A 1 82 ? 10.128 -3.686 -14.660 1.00 95.12 82 ALA A C 1
ATOM 608 O O . ALA A 1 82 ? 10.336 -4.899 -14.669 1.00 95.12 82 ALA A O 1
ATOM 609 N N . ASN A 1 83 ? 10.277 -2.940 -15.758 1.00 95.88 83 ASN A N 1
ATOM 610 C CA . ASN A 1 83 ? 10.641 -3.499 -17.061 1.00 95.88 83 ASN A CA 1
ATOM 611 C C . ASN A 1 83 ? 12.011 -4.190 -17.033 1.00 95.88 83 ASN A C 1
ATOM 613 O O . ASN A 1 83 ? 12.171 -5.265 -17.610 1.00 95.88 83 ASN A O 1
ATOM 617 N N . ALA A 1 84 ? 12.998 -3.606 -16.346 1.00 95.38 84 ALA A N 1
ATOM 618 C CA . ALA A 1 84 ? 14.321 -4.205 -16.192 1.00 95.38 84 ALA A CA 1
ATOM 619 C C . ALA A 1 84 ? 14.270 -5.521 -15.399 1.00 95.38 84 ALA A C 1
ATOM 621 O O . ALA A 1 84 ? 14.930 -6.489 -15.783 1.00 95.38 84 ALA A O 1
ATOM 622 N N . TYR A 1 85 ? 13.468 -5.576 -14.330 1.00 94.94 85 TYR A N 1
ATOM 623 C CA . TYR A 1 85 ? 13.243 -6.796 -13.553 1.00 94.94 85 TYR A CA 1
ATOM 624 C C . TYR A 1 85 ? 12.604 -7.901 -14.410 1.00 94.94 85 TYR A C 1
ATOM 626 O O . TYR A 1 85 ? 13.141 -9.007 -14.487 1.00 94.94 85 TYR A O 1
ATOM 634 N N . ILE A 1 86 ? 11.524 -7.580 -15.131 1.00 93.81 86 ILE A N 1
ATOM 635 C CA . ILE A 1 86 ? 10.825 -8.521 -16.021 1.00 93.81 86 ILE A CA 1
ATOM 636 C C . ILE A 1 86 ? 11.766 -9.035 -17.120 1.00 93.81 86 ILE A C 1
ATOM 638 O O . ILE A 1 86 ? 11.880 -10.240 -17.334 1.00 93.81 86 ILE A O 1
ATOM 642 N N . ALA A 1 87 ? 12.494 -8.140 -17.795 1.00 93.62 87 ALA A N 1
ATOM 643 C CA . ALA A 1 87 ? 13.422 -8.514 -18.861 1.00 93.62 87 ALA A CA 1
ATOM 644 C C . ALA A 1 87 ? 14.562 -9.418 -18.366 1.00 93.62 87 ALA A C 1
ATOM 646 O O . ALA A 1 87 ? 14.998 -10.315 -19.090 1.00 93.62 87 ALA A O 1
ATOM 647 N N . ARG A 1 88 ? 15.049 -9.195 -17.137 1.00 93.62 88 ARG A N 1
ATOM 648 C CA . ARG A 1 88 ? 16.069 -10.043 -16.512 1.00 93.62 88 ARG A CA 1
ATOM 649 C C . ARG A 1 88 ? 15.532 -11.445 -16.234 1.00 93.62 88 ARG A C 1
ATOM 651 O O . ARG A 1 88 ? 16.196 -12.405 -16.609 1.00 93.62 88 ARG A O 1
ATOM 658 N N . ASN A 1 89 ? 14.351 -11.558 -15.629 1.00 89.06 89 ASN A N 1
ATOM 659 C CA . ASN A 1 89 ? 13.785 -12.852 -15.239 1.00 89.06 89 ASN A CA 1
ATOM 660 C C . ASN A 1 89 ? 13.300 -13.678 -16.442 1.00 89.06 89 ASN A C 1
ATOM 662 O O . ASN A 1 89 ? 13.417 -14.903 -16.430 1.00 89.06 89 ASN A O 1
ATOM 666 N N . ASN A 1 90 ? 12.854 -13.019 -17.515 1.00 82.88 90 ASN A N 1
ATOM 667 C CA . ASN A 1 90 ? 12.466 -13.689 -18.760 1.00 82.88 90 ASN A CA 1
ATOM 668 C C . ASN A 1 90 ? 13.667 -14.191 -19.581 1.00 82.88 90 ASN A C 1
ATOM 670 O O . ASN A 1 90 ? 13.501 -15.087 -20.396 1.00 82.88 90 ASN A O 1
ATOM 674 N N . ARG A 1 91 ? 14.876 -13.635 -19.393 1.00 69.56 91 ARG A N 1
ATOM 675 C CA . ARG A 1 91 ? 16.109 -14.151 -20.031 1.00 69.56 91 ARG A CA 1
ATOM 676 C C . ARG A 1 91 ? 16.676 -15.392 -19.353 1.00 69.56 91 ARG A C 1
ATOM 678 O O . ARG A 1 91 ? 17.527 -16.057 -19.932 1.00 69.56 91 ARG A O 1
ATOM 685 N N . THR A 1 92 ? 16.282 -15.641 -18.110 1.00 58.47 92 THR A N 1
ATOM 686 C CA . THR A 1 92 ? 16.732 -16.787 -17.310 1.00 58.47 92 THR A CA 1
ATOM 687 C C . THR A 1 92 ? 15.796 -17.995 -17.400 1.00 58.47 92 THR A C 1
ATOM 689 O O . THR A 1 92 ? 16.044 -18.974 -16.703 1.00 58.47 92 THR A O 1
ATOM 692 N N . SER A 1 93 ? 14.740 -17.923 -18.222 1.00 52.78 93 SER A N 1
ATOM 693 C CA . SER A 1 93 ? 13.821 -19.035 -18.524 1.00 52.78 93 SER A CA 1
ATOM 694 C C . SER A 1 93 ? 14.090 -19.638 -19.897 1.00 52.78 93 SER A C 1
ATOM 696 O O . SER A 1 93 ? 14.546 -18.882 -20.785 1.00 52.78 93 SER A O 1
#

Organism: NCBI:txid2651189

pLDDT: mean 92.76, std 10.19, range [41.59, 98.19]

Sequence (93 aa):
MTKANPKWWVVCEEPNPAQQDVVSVEPEPTGADAVAKRTAELAAAGQYAYAITAPDADTASDIAFRAWAERLASTPARLAAANAYIARNNRTS